Protein AF-A0A920ANM9-F1 (afdb_monomer_lite)

Structure (mmCIF, N/CA/C/O backbone):
data_AF-A0A920ANM9-F1
#
_entry.id   AF-A0A920ANM9-F1
#
loop_
_atom_site.group_PDB
_atom_site.id
_atom_site.type_symbol
_atom_site.label_atom_id
_atom_site.label_alt_id
_atom_site.label_comp_id
_atom_site.label_asym_id
_atom_site.label_entity_id
_atom_site.label_seq_id
_atom_site.pdbx_PDB_ins_code
_atom_site.Cartn_x
_atom_site.Cartn_y
_atom_site.Cartn_z
_atom_site.occupancy
_atom_site.B_iso_or_equiv
_atom_site.auth_seq_id
_atom_site.auth_comp_id
_atom_site.auth_asym_id
_atom_site.auth_atom_id
_atom_site.pdbx_PDB_model_num
ATOM 1 N N . MET A 1 1 ? -3.680 3.910 -2.180 1.00 83.31 1 MET A N 1
ATOM 2 C CA . MET A 1 1 ? -2.305 3.504 -2.550 1.00 83.31 1 MET A CA 1
ATOM 3 C C . MET A 1 1 ? -1.346 4.601 -2.129 1.00 83.31 1 MET A C 1
ATOM 5 O O . MET A 1 1 ? -1.688 5.766 -2.286 1.00 83.31 1 MET A O 1
ATOM 9 N N . THR A 1 2 ? -0.165 4.244 -1.632 1.00 86.31 2 THR A N 1
ATOM 10 C CA . THR A 1 2 ? 0.960 5.174 -1.482 1.00 86.31 2 THR A CA 1
ATOM 11 C C . THR A 1 2 ? 2.229 4.521 -2.029 1.00 86.31 2 THR A C 1
ATOM 13 O O . THR A 1 2 ? 2.400 3.315 -1.893 1.00 86.31 2 THR A O 1
ATOM 16 N N . GLY A 1 3 ? 3.097 5.291 -2.677 1.00 83.62 3 GLY A N 1
ATOM 17 C CA . GLY A 1 3 ? 4.298 4.773 -3.332 1.00 83.62 3 GLY A CA 1
ATOM 18 C C . GLY A 1 3 ? 4.787 5.743 -4.396 1.00 83.62 3 GLY A C 1
ATOM 19 O O . GLY A 1 3 ? 3.972 6.397 -5.046 1.00 83.62 3 GLY A O 1
ATOM 20 N N . GLU A 1 4 ? 6.097 5.843 -4.571 1.00 91.50 4 GLU A N 1
ATOM 21 C CA . GLU A 1 4 ? 6.670 6.496 -5.748 1.00 91.50 4 GLU A CA 1
ATOM 22 C C . GLU A 1 4 ? 6.794 5.475 -6.882 1.00 91.50 4 GLU A C 1
ATOM 24 O O . GLU A 1 4 ? 6.906 4.272 -6.636 1.00 91.50 4 GLU A O 1
ATOM 29 N N . ILE A 1 5 ? 6.752 5.937 -8.131 1.00 94.31 5 ILE A N 1
ATOM 30 C CA . ILE A 1 5 ? 6.815 5.071 -9.309 1.00 94.31 5 ILE A CA 1
ATOM 31 C C . ILE A 1 5 ? 7.888 5.557 -10.277 1.00 94.31 5 ILE A C 1
ATOM 33 O O . ILE A 1 5 ? 8.000 6.748 -10.559 1.00 94.31 5 ILE A O 1
ATOM 37 N N . THR A 1 6 ? 8.674 4.623 -10.806 1.00 93.38 6 THR A N 1
ATOM 38 C CA . THR A 1 6 ? 9.613 4.908 -11.897 1.00 93.38 6 THR A CA 1
ATOM 39 C C . THR A 1 6 ? 8.923 4.811 -13.256 1.00 93.38 6 THR A C 1
ATOM 41 O O . THR A 1 6 ? 7.917 4.124 -13.404 1.00 93.38 6 THR A O 1
ATOM 44 N N . LEU A 1 7 ? 9.505 5.410 -14.299 1.00 93.12 7 LEU A N 1
ATOM 45 C CA . LEU A 1 7 ? 9.008 5.233 -15.676 1.00 93.12 7 LEU A CA 1
ATOM 46 C C . LEU A 1 7 ? 9.000 3.761 -16.124 1.00 93.12 7 LEU A C 1
ATOM 48 O O . LEU A 1 7 ? 8.167 3.365 -16.931 1.00 93.12 7 LEU A O 1
ATOM 52 N N . ALA A 1 8 ? 9.893 2.941 -15.564 1.00 93.50 8 ALA A N 1
ATOM 53 C CA . ALA A 1 8 ? 9.929 1.497 -15.792 1.00 93.50 8 ALA A CA 1
ATOM 54 C C . ALA A 1 8 ? 8.834 0.727 -15.021 1.00 93.50 8 ALA A C 1
ATOM 56 O O . ALA A 1 8 ? 8.734 -0.490 -15.147 1.00 93.50 8 ALA A O 1
ATOM 57 N N . GLY A 1 9 ? 8.026 1.410 -14.205 1.00 92.56 9 GLY A N 1
ATOM 58 C CA . GLY A 1 9 ? 6.907 0.826 -13.471 1.00 92.56 9 GLY A CA 1
ATOM 59 C C . GLY A 1 9 ? 7.271 0.176 -12.133 1.00 92.56 9 GLY A C 1
ATOM 60 O O . GLY A 1 9 ? 6.410 -0.481 -11.544 1.00 92.56 9 GLY A O 1
ATOM 61 N N . LYS A 1 10 ? 8.502 0.360 -11.629 1.00 95.00 10 LYS A N 1
ATOM 62 C CA . LYS A 1 10 ? 8.899 -0.101 -10.287 1.00 95.00 10 LYS A CA 1
ATOM 63 C C . LYS A 1 10 ? 8.270 0.806 -9.228 1.00 95.00 10 LYS A C 1
ATOM 65 O O . LYS A 1 10 ? 8.359 2.027 -9.346 1.00 95.00 10 LYS A O 1
ATOM 70 N N . VAL A 1 11 ? 7.692 0.207 -8.187 1.00 95.62 11 VAL A N 1
ATOM 71 C CA . VAL A 1 11 ? 7.196 0.923 -7.004 1.00 95.62 11 VAL A CA 1
ATOM 72 C C . VAL A 1 11 ? 8.338 1.059 -5.999 1.00 95.62 11 VAL A C 1
ATOM 74 O O . VAL A 1 11 ? 8.978 0.070 -5.642 1.00 95.62 11 VAL A O 1
ATOM 77 N N . LEU A 1 12 ? 8.614 2.287 -5.571 1.00 94.38 12 LEU A N 1
ATOM 78 C CA . LEU A 1 12 ? 9.697 2.624 -4.652 1.00 94.38 12 LEU A CA 1
ATOM 79 C C . LEU A 1 12 ? 9.171 2.908 -3.248 1.00 94.38 12 LEU A C 1
ATOM 81 O O . LEU A 1 12 ? 8.018 3.317 -3.070 1.00 94.38 12 LEU A O 1
ATOM 85 N N . LYS A 1 13 ? 10.051 2.701 -2.262 1.00 94.38 13 LYS A N 1
ATOM 86 C CA . LYS A 1 13 ? 9.761 2.990 -0.859 1.00 94.38 13 LYS A CA 1
ATOM 87 C C . LYS A 1 13 ? 9.438 4.462 -0.638 1.00 94.38 13 LYS A C 1
ATOM 89 O O . LYS A 1 13 ? 9.928 5.337 -1.344 1.00 94.38 13 LYS A O 1
ATOM 94 N N . ILE A 1 14 ? 8.667 4.717 0.404 1.00 93.94 14 ILE A N 1
ATOM 95 C CA . ILE A 1 14 ? 8.265 6.057 0.827 1.00 93.94 14 ILE A CA 1
ATOM 96 C C . ILE A 1 14 ? 8.597 6.285 2.297 1.00 93.94 14 ILE A C 1
ATOM 98 O O . ILE A 1 14 ? 8.677 5.340 3.077 1.00 93.94 14 ILE A O 1
ATOM 102 N N . GLY A 1 15 ? 8.717 7.552 2.683 1.00 92.88 15 GLY A N 1
ATOM 103 C CA . GLY A 1 15 ? 8.682 7.959 4.086 1.00 92.88 15 GLY A CA 1
ATOM 104 C C . GLY A 1 15 ? 7.258 8.201 4.597 1.00 92.88 15 GLY A C 1
ATOM 105 O O . GLY A 1 15 ? 6.298 8.290 3.818 1.00 92.88 15 GLY A O 1
ATOM 106 N N . GLY A 1 16 ? 7.141 8.348 5.918 1.00 91.62 16 GLY A N 1
ATOM 107 C CA . GLY A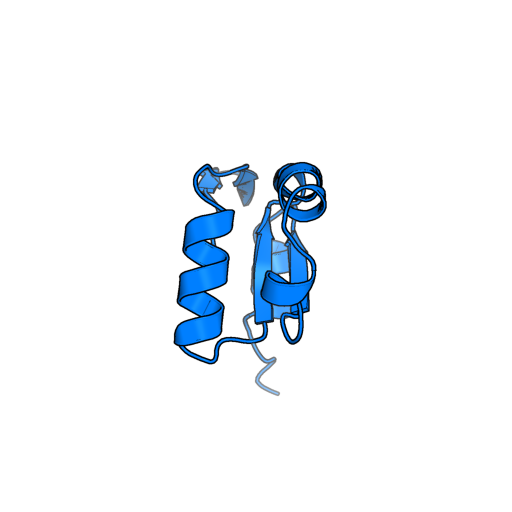 1 16 ? 5.902 8.749 6.593 1.00 91.62 16 GLY A CA 1
ATOM 108 C C . GLY A 1 16 ? 4.770 7.724 6.479 1.00 91.62 16 GLY A C 1
ATOM 109 O O . GLY A 1 16 ? 3.610 8.088 6.269 1.00 91.62 16 GLY A O 1
ATOM 110 N N . LEU A 1 17 ? 5.100 6.426 6.509 1.00 91.94 17 LEU A N 1
ATOM 111 C CA . LEU A 1 17 ? 4.107 5.361 6.356 1.00 91.94 17 LEU A CA 1
ATOM 112 C C . LEU A 1 17 ? 3.122 5.337 7.533 1.00 91.94 17 LEU A C 1
ATOM 114 O O . LEU A 1 17 ? 1.919 5.196 7.319 1.00 91.94 17 LEU A O 1
ATOM 118 N N . LYS A 1 18 ? 3.613 5.539 8.762 1.00 90.06 18 LYS A N 1
ATOM 119 C CA . LYS A 1 18 ? 2.802 5.517 9.987 1.00 90.06 18 LYS A CA 1
ATOM 120 C C . LYS A 1 18 ? 1.688 6.564 9.944 1.00 90.06 18 LYS A C 1
ATOM 122 O O . LYS A 1 18 ? 0.525 6.241 10.179 1.00 90.06 18 LYS A O 1
ATOM 127 N N . GLU A 1 19 ? 2.013 7.801 9.585 1.00 92.75 19 GLU A N 1
ATOM 128 C CA . GLU A 1 19 ? 1.062 8.909 9.494 1.00 92.75 19 GLU A CA 1
ATOM 129 C C . GLU A 1 19 ? 0.001 8.646 8.422 1.00 92.75 19 GLU A C 1
ATOM 131 O O . GLU A 1 19 ? -1.188 8.889 8.644 1.00 92.75 19 GLU A O 1
ATOM 136 N N . LYS A 1 20 ? 0.415 8.082 7.280 1.00 92.12 20 LYS A N 1
ATOM 137 C CA . LYS A 1 20 ? -0.490 7.716 6.183 1.00 92.12 20 LYS A CA 1
ATOM 138 C C . LYS A 1 20 ? -1.458 6.601 6.578 1.00 92.12 20 LYS A C 1
ATOM 140 O O . LYS A 1 20 ? -2.637 6.689 6.240 1.00 92.12 20 LYS A O 1
ATOM 145 N N . LEU A 1 21 ? -0.997 5.589 7.315 1.00 91.56 21 LEU A N 1
ATOM 146 C CA . LEU A 1 21 ? -1.849 4.501 7.809 1.00 91.56 21 LEU A CA 1
ATOM 147 C C . LEU A 1 21 ? -2.868 5.002 8.840 1.00 91.56 21 LEU A C 1
ATOM 149 O O . LEU A 1 21 ? -4.045 4.656 8.760 1.00 91.56 21 LEU A O 1
ATOM 153 N N . ILE A 1 22 ? -2.452 5.881 9.759 1.00 91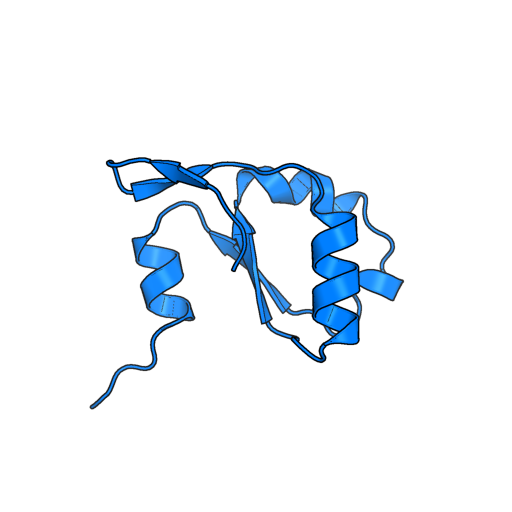.19 22 ILE A N 1
ATOM 154 C CA . ILE A 1 22 ? -3.360 6.504 10.736 1.00 91.19 22 ILE A CA 1
ATOM 155 C C . ILE A 1 22 ? -4.436 7.333 10.024 1.00 91.19 22 ILE A C 1
ATOM 157 O O . ILE A 1 22 ? -5.613 7.254 10.383 1.00 91.19 22 ILE A O 1
ATOM 161 N N . ALA A 1 23 ? -4.053 8.114 9.011 1.00 92.50 23 ALA A N 1
ATOM 162 C CA . ALA A 1 23 ? -4.997 8.896 8.220 1.00 92.50 23 ALA A CA 1
ATOM 163 C C . ALA A 1 23 ? -5.991 7.994 7.473 1.00 92.50 23 ALA A C 1
ATOM 165 O O . ALA A 1 23 ? -7.196 8.214 7.561 1.00 92.50 23 ALA A O 1
ATOM 166 N N . ALA A 1 24 ? -5.506 6.938 6.816 1.00 92.06 24 ALA A N 1
ATOM 167 C CA . ALA A 1 24 ? -6.347 5.987 6.096 1.00 92.06 24 ALA A CA 1
ATOM 168 C C . ALA A 1 24 ? -7.362 5.293 7.019 1.00 92.06 24 ALA A C 1
ATOM 170 O O . ALA A 1 24 ? -8.554 5.277 6.711 1.00 92.06 24 ALA A O 1
ATOM 171 N N . LYS A 1 25 ? -6.919 4.829 8.195 1.00 89.81 25 LYS A N 1
ATOM 172 C CA . LYS A 1 25 ? -7.794 4.237 9.216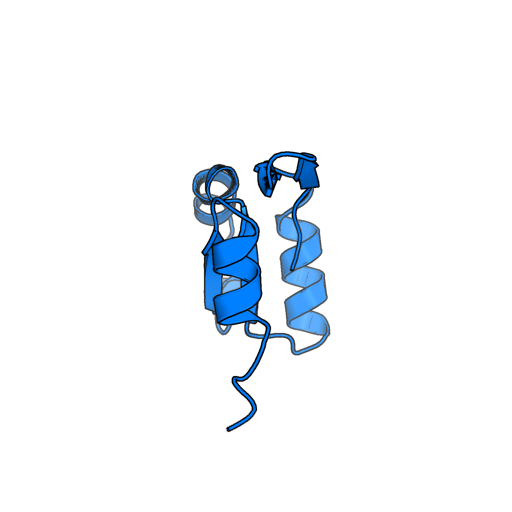 1.00 89.81 25 LYS A CA 1
ATOM 173 C C . LYS A 1 25 ? -8.873 5.213 9.686 1.00 89.81 25 LYS A C 1
ATOM 175 O O . LYS A 1 25 ? -10.038 4.840 9.788 1.00 89.81 25 LYS A O 1
ATOM 180 N N . ARG A 1 26 ? -8.511 6.477 9.933 1.00 91.19 26 ARG A N 1
ATOM 181 C CA . ARG A 1 26 ? -9.472 7.536 10.303 1.00 91.19 26 ARG A CA 1
ATOM 182 C C . ARG A 1 26 ? -10.487 7.826 9.200 1.00 91.19 26 ARG A C 1
ATOM 184 O O . ARG A 1 26 ? -11.626 8.153 9.507 1.00 91.19 26 ARG A O 1
ATOM 191 N N . SER A 1 27 ? -10.089 7.693 7.938 1.00 91.88 27 SER A N 1
ATOM 192 C CA . SER A 1 27 ? -10.974 7.830 6.777 1.00 91.88 27 SER A CA 1
ATOM 193 C C . SER A 1 27 ? -11.791 6.568 6.471 1.00 91.88 27 SER A C 1
ATOM 195 O O . SER A 1 27 ? -12.524 6.562 5.486 1.00 91.88 27 SER A O 1
ATOM 197 N N . GLY A 1 28 ? -11.675 5.507 7.279 1.00 90.25 28 GLY A N 1
ATOM 198 C CA . GLY A 1 28 ? -12.385 4.242 7.064 1.00 90.25 28 GLY A C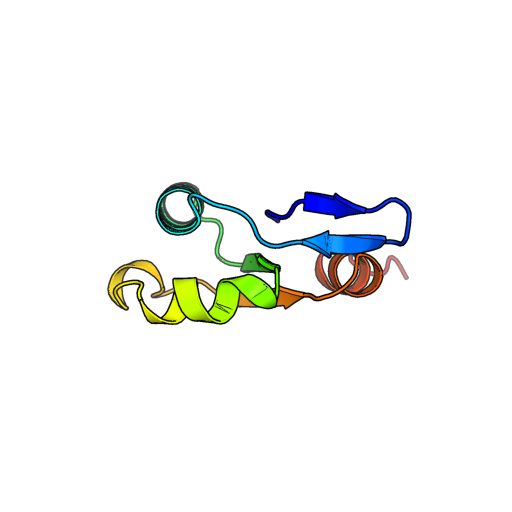A 1
ATOM 199 C C . GLY A 1 28 ? -11.859 3.420 5.884 1.00 90.25 28 GLY A C 1
ATOM 200 O O . GLY A 1 28 ? -12.550 2.527 5.404 1.00 90.25 28 GLY A O 1
ATOM 201 N N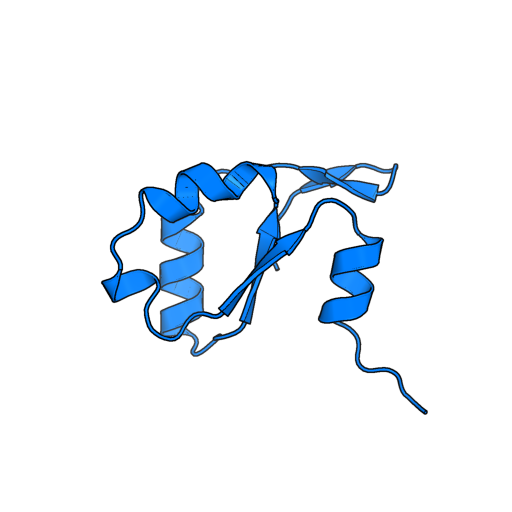 . ILE A 1 29 ? -10.652 3.714 5.395 1.00 91.44 29 ILE A N 1
ATOM 202 C CA . ILE A 1 29 ? -10.013 2.948 4.325 1.00 91.44 29 ILE A CA 1
ATOM 203 C C . ILE A 1 29 ? -9.362 1.719 4.953 1.00 91.44 29 ILE A C 1
ATOM 205 O O . ILE A 1 29 ? -8.410 1.847 5.721 1.00 91.44 29 ILE A O 1
ATOM 209 N N . THR A 1 30 ? -9.856 0.538 4.597 1.00 90.75 30 THR A N 1
ATOM 210 C CA . THR A 1 30 ? -9.343 -0.740 5.106 1.00 90.75 30 THR A CA 1
ATOM 211 C C . THR A 1 30 ? -8.208 -1.284 4.246 1.00 90.75 30 THR A C 1
ATOM 213 O O . THR A 1 30 ? -7.253 -1.832 4.780 1.00 90.75 30 THR A O 1
ATOM 216 N N . ASN A 1 31 ? -8.258 -1.091 2.925 1.00 92.75 31 ASN A N 1
ATOM 217 C CA . ASN A 1 31 ? -7.329 -1.741 1.998 1.00 92.75 31 ASN A CA 1
ATOM 218 C C . ASN A 1 31 ? -6.229 -0.769 1.573 1.00 92.75 31 ASN A C 1
ATOM 220 O O . ASN A 1 31 ? -6.486 0.240 0.907 1.00 92.75 31 ASN A O 1
ATOM 224 N N . ILE A 1 32 ? -4.985 -1.069 1.947 1.00 94.00 32 ILE A N 1
ATOM 225 C CA . ILE A 1 32 ? -3.854 -0.165 1.757 1.00 94.00 32 ILE A CA 1
ATOM 226 C C . ILE A 1 32 ? -2.741 -0.850 0.979 1.00 94.00 32 ILE A C 1
ATOM 228 O O . ILE A 1 32 ? -2.034 -1.725 1.466 1.00 94.00 32 ILE A O 1
ATOM 232 N N . ILE A 1 33 ? -2.547 -0.362 -0.243 1.00 95.31 33 ILE A N 1
ATOM 233 C CA . ILE A 1 33 ? -1.432 -0.753 -1.101 1.00 95.31 33 ILE A CA 1
ATOM 234 C C . ILE A 1 33 ? -0.182 0.036 -0.700 1.00 95.31 33 ILE A C 1
ATOM 236 O O . ILE A 1 33 ? -0.215 1.277 -0.730 1.00 95.31 33 ILE A O 1
ATOM 240 N N . ILE A 1 34 ? 0.898 -0.682 -0.381 1.00 95.38 34 ILE A N 1
ATOM 241 C CA . ILE A 1 34 ? 2.199 -0.130 0.026 1.00 95.38 34 ILE A CA 1
ATOM 242 C C . ILE A 1 34 ? 3.345 -0.691 -0.831 1.00 95.38 34 ILE A C 1
ATOM 244 O O . ILE A 1 34 ? 3.218 -1.789 -1.374 1.00 95.38 34 ILE A O 1
ATOM 248 N N . PRO A 1 35 ? 4.496 -0.007 -0.929 1.00 96.12 35 PRO A N 1
ATOM 249 C CA . PRO A 1 35 ? 5.687 -0.581 -1.544 1.00 96.12 35 PRO A CA 1
ATOM 250 C C . PRO A 1 35 ? 6.196 -1.780 -0.738 1.00 96.12 35 PRO A C 1
ATOM 252 O O . PRO A 1 35 ? 6.230 -1.743 0.488 1.00 96.12 35 PRO A O 1
ATOM 255 N N . HIS A 1 36 ? 6.658 -2.828 -1.416 1.00 95.12 36 HIS A N 1
ATOM 256 C CA . HIS A 1 36 ? 7.217 -4.014 -0.757 1.00 95.12 36 HIS A CA 1
ATOM 257 C C . HIS A 1 36 ? 8.424 -3.684 0.135 1.00 95.12 36 HIS A C 1
ATOM 259 O O . HIS A 1 36 ? 8.592 -4.275 1.194 1.00 95.12 36 HIS A O 1
ATOM 265 N N . GLU A 1 37 ? 9.239 -2.708 -0.271 1.00 94.12 37 GLU A N 1
ATOM 266 C CA . GLU A 1 37 ? 10.400 -2.252 0.502 1.00 94.12 37 GLU A CA 1
ATOM 267 C C . GLU A 1 37 ? 10.009 -1.574 1.834 1.00 94.12 37 GLU A C 1
ATOM 269 O O . GLU A 1 37 ? 10.859 -1.443 2.705 1.00 94.12 37 GLU A O 1
ATOM 274 N N . ASN A 1 38 ? 8.738 -1.194 2.024 1.00 94.69 38 ASN A N 1
ATOM 275 C CA . ASN A 1 38 ? 8.227 -0.617 3.271 1.00 94.69 38 ASN A CA 1
ATOM 276 C C . ASN A 1 38 ? 7.685 -1.662 4.267 1.00 94.69 38 ASN A C 1
ATOM 278 O O . ASN A 1 38 ? 7.154 -1.284 5.306 1.00 94.69 38 ASN A O 1
ATOM 282 N N . LEU A 1 39 ? 7.779 -2.967 3.978 1.00 92.31 39 LEU A N 1
ATOM 283 C CA . LEU A 1 39 ? 7.301 -4.007 4.902 1.00 92.31 39 LEU A CA 1
ATOM 284 C C . LEU A 1 39 ? 7.998 -3.947 6.267 1.00 92.31 39 LEU A C 1
ATOM 286 O O . LEU A 1 39 ? 7.322 -4.081 7.280 1.00 92.31 39 LEU A O 1
ATOM 290 N N . GLY A 1 40 ? 9.304 -3.665 6.295 1.00 91.25 40 GLY A N 1
ATOM 291 C CA . GLY A 1 40 ? 10.033 -3.477 7.554 1.00 91.25 40 GLY A CA 1
ATOM 292 C C . GLY A 1 40 ? 9.459 -2.332 8.393 1.00 91.25 40 GLY A C 1
ATOM 293 O O . GLY A 1 40 ? 9.249 -2.493 9.588 1.00 91.25 40 GLY A O 1
ATOM 294 N N . ASP A 1 41 ? 9.086 -1.217 7.757 1.00 90.69 41 ASP A N 1
ATOM 295 C CA . ASP A 1 41 ? 8.462 -0.093 8.465 1.00 90.69 41 ASP A CA 1
ATOM 296 C C . ASP A 1 41 ? 7.073 -0.456 9.015 1.00 90.69 41 ASP A C 1
ATOM 298 O O . ASP A 1 41 ? 6.641 0.116 10.009 1.00 90.69 41 ASP A O 1
ATOM 302 N N . VAL A 1 42 ? 6.349 -1.386 8.377 1.00 89.44 42 VAL A N 1
ATOM 303 C CA . VAL A 1 42 ? 5.053 -1.877 8.879 1.00 89.44 42 VAL A CA 1
ATOM 304 C C . VAL A 1 42 ? 5.234 -2.731 10.127 1.00 89.44 42 VAL A C 1
ATOM 306 O O . VAL A 1 42 ? 4.420 -2.628 11.040 1.00 89.44 42 VAL A O 1
ATOM 309 N N . GLU A 1 43 ? 6.283 -3.551 10.186 1.00 89.38 43 GLU A N 1
ATOM 310 C CA . GLU A 1 43 ? 6.575 -4.404 11.346 1.00 89.38 43 GLU A CA 1
ATOM 311 C C . GLU A 1 43 ? 6.875 -3.587 12.614 1.00 89.38 43 GLU A C 1
ATOM 313 O O . GLU A 1 43 ? 6.575 -4.033 13.720 1.00 89.38 43 GLU A O 1
ATOM 318 N N . GLU A 1 44 ? 7.391 -2.365 12.463 1.00 90.06 44 GLU A N 1
ATOM 319 C CA . GLU A 1 44 ? 7.632 -1.433 13.572 1.00 90.06 44 GLU A CA 1
ATOM 320 C C . GLU A 1 44 ? 6.356 -0.726 14.075 1.00 90.06 44 GLU A C 1
ATOM 322 O O . GLU A 1 44 ? 6.370 -0.053 15.112 1.00 90.06 44 GLU A O 1
ATOM 327 N N . ILE A 1 45 ? 5.231 -0.850 13.362 1.00 89.50 45 ILE A N 1
ATOM 328 C CA . ILE A 1 45 ? 3.983 -0.169 13.710 1.00 89.50 45 ILE A CA 1
ATOM 329 C C . ILE A 1 45 ? 3.178 -0.996 14.711 1.00 89.50 45 ILE A C 1
ATOM 331 O O . ILE A 1 45 ? 2.934 -2.188 14.550 1.00 89.50 45 ILE A O 1
ATOM 335 N N . GLU A 1 46 ? 2.684 -0.312 15.741 1.00 89.62 46 GLU A N 1
ATOM 336 C CA . GLU A 1 46 ? 1.833 -0.899 16.771 1.00 89.62 46 GLU A CA 1
ATOM 337 C C . GLU A 1 46 ? 0.600 -1.599 16.175 1.00 89.62 46 GLU A C 1
ATOM 339 O O . GLU A 1 46 ? -0.146 -1.033 15.368 1.00 89.62 46 GLU A O 1
ATOM 344 N N . SER A 1 47 ? 0.319 -2.812 16.655 1.00 87.44 47 SER A N 1
ATOM 345 C CA . SER A 1 47 ? -0.772 -3.662 16.160 1.00 87.44 47 SER A CA 1
ATOM 346 C C . SER A 1 47 ? -2.155 -3.008 16.239 1.00 87.44 47 SER A C 1
ATOM 348 O O . SER A 1 47 ? -3.009 -3.286 15.403 1.00 87.44 47 SER A O 1
ATOM 350 N N . ASN A 1 48 ? -2.386 -2.093 17.186 1.00 87.44 48 ASN A N 1
ATOM 351 C CA . ASN A 1 48 ? -3.642 -1.344 17.289 1.00 87.44 48 ASN A CA 1
ATOM 352 C C . ASN A 1 48 ? -3.896 -0.440 16.066 1.00 87.44 48 ASN A C 1
ATOM 354 O O . ASN A 1 48 ? -5.042 -0.220 15.672 1.00 87.44 48 ASN A O 1
ATOM 358 N N . ILE A 1 49 ? -2.836 0.073 15.437 1.00 86.12 49 ILE A N 1
ATOM 359 C CA . ILE A 1 49 ? -2.943 0.882 14.216 1.00 86.12 49 ILE A CA 1
ATOM 360 C C . ILE A 1 49 ? -3.228 -0.031 13.023 1.00 86.12 49 ILE A C 1
ATOM 362 O O . ILE A 1 49 ? -4.120 0.274 12.239 1.00 86.12 49 ILE A O 1
ATOM 366 N N . LEU A 1 50 ? -2.528 -1.166 12.936 1.00 88.00 50 LEU A N 1
ATOM 367 C CA . LEU A 1 50 ? -2.680 -2.150 11.856 1.00 88.00 50 LEU A CA 1
ATOM 368 C C . LEU A 1 50 ? -3.989 -2.941 11.928 1.00 88.00 50 LEU A C 1
ATOM 370 O O . LEU A 1 50 ? -4.427 -3.508 10.932 1.00 88.00 50 LEU A O 1
ATOM 374 N N . LYS A 1 51 ? -4.627 -2.980 13.099 1.00 87.69 51 LYS A N 1
ATOM 375 C CA . LYS A 1 51 ? -5.905 -3.658 13.292 1.00 87.69 51 LYS A CA 1
ATOM 376 C C . LYS A 1 51 ? -6.937 -3.121 12.298 1.00 87.69 51 LYS A C 1
ATOM 378 O O . LYS A 1 51 ? -7.078 -1.904 12.167 1.00 87.69 51 LYS A O 1
ATOM 383 N N . ASP A 1 52 ? -7.654 -4.030 11.647 1.00 86.50 52 ASP A N 1
ATOM 384 C CA . ASP A 1 52 ? -8.690 -3.740 10.646 1.00 86.50 52 ASP A CA 1
ATOM 385 C C . ASP A 1 52 ? -8.161 -3.120 9.331 1.00 86.50 52 ASP A C 1
ATOM 387 O O . ASP A 1 52 ? -8.954 -2.692 8.492 1.00 86.50 52 ASP A O 1
ATOM 391 N N . LEU A 1 53 ? -6.835 -3.092 9.128 1.00 91.81 53 LEU A N 1
ATOM 392 C CA . LEU A 1 53 ? -6.202 -2.711 7.865 1.00 91.81 53 LEU A CA 1
ATOM 393 C C . LEU A 1 53 ? -5.675 -3.947 7.129 1.00 91.81 53 LEU A C 1
ATOM 395 O O . LEU A 1 53 ? -4.917 -4.748 7.674 1.00 91.81 53 LEU A O 1
ATOM 399 N N . GLU A 1 54 ? -6.031 -4.065 5.858 1.00 93.00 54 GLU A N 1
ATOM 400 C CA . GLU A 1 54 ? -5.469 -5.028 4.922 1.00 93.00 54 GLU A CA 1
ATOM 401 C C . GLU A 1 54 ? -4.299 -4.370 4.180 1.00 93.00 54 GLU A C 1
ATOM 403 O O . GLU A 1 54 ? -4.482 -3.513 3.309 1.00 93.00 54 GLU A O 1
ATOM 408 N N . ILE A 1 55 ? -3.077 -4.749 4.556 1.00 93.88 55 ILE A N 1
ATOM 409 C CA . ILE A 1 55 ? -1.850 -4.239 3.941 1.00 93.88 55 ILE A CA 1
ATOM 410 C C . ILE A 1 55 ? -1.471 -5.112 2.745 1.00 93.88 55 ILE A C 1
ATOM 412 O O . ILE A 1 55 ? -1.225 -6.308 2.886 1.00 93.88 55 ILE A O 1
ATOM 416 N N . ILE A 1 56 ? -1.371 -4.495 1.569 1.00 94.94 56 ILE A N 1
ATOM 417 C CA . ILE A 1 56 ? -1.086 -5.173 0.302 1.00 94.94 56 ILE A CA 1
ATOM 418 C C . ILE A 1 56 ? 0.258 -4.659 -0.238 1.00 94.94 56 ILE A C 1
ATOM 420 O O . ILE A 1 56 ? 0.306 -3.585 -0.850 1.00 94.94 56 ILE A O 1
ATOM 424 N N . PRO A 1 57 ? 1.373 -5.374 -0.002 1.00 95.00 57 PRO A N 1
ATOM 425 C CA . PRO A 1 57 ? 2.679 -4.972 -0.504 1.00 95.00 57 PRO A CA 1
ATOM 426 C C . PRO A 1 57 ? 2.808 -5.254 -2.005 1.00 95.00 57 PRO A C 1
ATOM 428 O O . PRO A 1 57 ? 2.507 -6.354 -2.465 1.00 95.00 57 PRO A O 1
ATOM 431 N N . VAL A 1 58 ? 3.318 -4.281 -2.763 1.00 95.56 58 VAL A N 1
ATOM 432 C CA . VAL A 1 58 ? 3.523 -4.388 -4.216 1.00 95.56 58 VAL A CA 1
ATOM 433 C C . VAL A 1 58 ? 4.934 -3.981 -4.636 1.00 95.56 58 VAL A C 1
ATOM 435 O O . VAL A 1 58 ? 5.562 -3.116 -4.022 1.00 95.56 58 VAL A O 1
ATOM 438 N N . LYS A 1 59 ? 5.438 -4.589 -5.711 1.00 95.38 59 LYS A N 1
ATOM 439 C CA . LYS A 1 59 ? 6.758 -4.281 -6.296 1.00 95.38 59 LYS A CA 1
ATOM 440 C C . LYS A 1 59 ? 6.663 -3.462 -7.580 1.00 95.38 59 LYS A C 1
ATOM 442 O O . LYS A 1 59 ? 7.568 -2.687 -7.884 1.00 95.38 59 LYS A O 1
ATOM 447 N N . ASN A 1 60 ? 5.580 -3.633 -8.336 1.00 95.38 60 ASN A N 1
ATOM 448 C CA . ASN A 1 60 ? 5.415 -3.041 -9.662 1.00 95.38 60 ASN A CA 1
ATOM 449 C C . ASN A 1 60 ? 3.989 -2.535 -9.884 1.00 95.38 60 ASN A C 1
ATOM 451 O O . ASN A 1 60 ? 3.029 -3.048 -9.308 1.00 95.38 60 ASN A O 1
ATOM 455 N N . ILE A 1 61 ? 3.837 -1.578 -10.796 1.00 92.88 61 ILE A N 1
ATOM 456 C CA . ILE A 1 61 ? 2.542 -0.984 -11.151 1.00 92.88 61 ILE A CA 1
ATOM 457 C C . ILE A 1 61 ? 1.526 -2.013 -11.658 1.00 92.88 61 ILE A C 1
ATOM 459 O O . ILE A 1 61 ? 0.337 -1.899 -11.383 1.00 92.88 61 ILE A O 1
ATOM 463 N N . SER A 1 62 ? 1.975 -3.075 -12.325 1.00 92.50 62 SER A N 1
ATOM 464 C CA . SER A 1 62 ? 1.088 -4.146 -12.787 1.00 92.50 62 SER A CA 1
ATOM 465 C C . SER A 1 62 ? 0.365 -4.857 -11.637 1.00 92.50 62 SER A C 1
ATOM 467 O O . SER A 1 62 ? -0.762 -5.307 -11.815 1.00 92.50 62 SER A O 1
ATOM 469 N N . GLU A 1 63 ? 0.989 -4.967 -10.460 1.00 93.44 63 GLU A N 1
ATOM 470 C CA . GLU A 1 63 ? 0.356 -5.542 -9.265 1.00 93.44 63 GLU A CA 1
ATOM 471 C C . GLU A 1 63 ? -0.680 -4.580 -8.685 1.00 93.44 63 GLU A C 1
ATOM 473 O O . GLU A 1 63 ? -1.795 -4.992 -8.379 1.00 93.44 63 GLU A O 1
ATOM 478 N N . VAL A 1 64 ? -0.353 -3.285 -8.636 1.00 92.44 64 VAL A N 1
ATOM 479 C CA . VAL A 1 64 ? -1.290 -2.229 -8.228 1.00 92.44 64 VAL A CA 1
ATOM 480 C C . VAL A 1 64 ? -2.549 -2.272 -9.084 1.00 92.44 64 VAL A C 1
ATOM 482 O O . VAL A 1 64 ? -3.648 -2.279 -8.543 1.00 92.44 64 VAL A O 1
ATOM 485 N N . LEU A 1 65 ? -2.401 -2.321 -10.411 1.00 92.12 65 LEU A N 1
ATOM 486 C CA . LEU A 1 65 ? -3.533 -2.317 -11.338 1.00 92.12 65 LEU A CA 1
ATOM 487 C C . LEU A 1 65 ? -4.431 -3.544 -11.147 1.00 92.12 65 LEU A C 1
ATOM 489 O O . LEU A 1 65 ? -5.647 -3.411 -11.205 1.00 92.12 65 LEU A O 1
ATOM 493 N N . LYS A 1 66 ? -3.854 -4.719 -10.862 1.00 90.75 66 LYS A N 1
ATOM 494 C CA . LYS A 1 66 ? -4.624 -5.943 -10.578 1.00 90.75 66 LYS A CA 1
ATOM 495 C C . LYS A 1 66 ? -5.453 -5.844 -9.298 1.00 90.75 66 LYS A C 1
ATOM 497 O O . LYS A 1 66 ? -6.517 -6.444 -9.234 1.00 90.75 66 LYS A O 1
ATOM 502 N N . VAL A 1 67 ? -4.946 -5.136 -8.290 1.00 89.69 67 VAL A N 1
ATOM 503 C CA . VAL A 1 67 ? -5.616 -4.977 -6.992 1.00 89.69 67 VAL A CA 1
ATOM 504 C C . VAL A 1 67 ? -6.637 -3.841 -7.035 1.00 89.69 67 VAL A C 1
ATOM 506 O O . VAL A 1 67 ? -7.733 -3.967 -6.501 1.00 89.69 67 VAL A O 1
ATOM 509 N N . ALA A 1 68 ? -6.279 -2.718 -7.656 1.00 88.88 68 ALA A N 1
ATOM 510 C CA . ALA A 1 68 ? -7.068 -1.493 -7.615 1.00 88.88 68 ALA A CA 1
ATOM 511 C C . ALA A 1 68 ? -8.198 -1.453 -8.652 1.00 88.88 68 ALA A C 1
ATOM 513 O O . ALA A 1 68 ? -9.186 -0.752 -8.440 1.00 88.88 68 ALA A O 1
ATOM 514 N N . LEU A 1 69 ? -8.066 -2.167 -9.774 1.00 88.50 69 LEU A N 1
ATOM 515 C CA . LEU A 1 69 ? -9.066 -2.160 -10.839 1.00 88.50 69 LEU A CA 1
ATOM 516 C C . LEU A 1 69 ? -9.901 -3.440 -10.798 1.00 88.50 69 LEU A C 1
ATOM 518 O O . LEU A 1 69 ? -9.382 -4.546 -10.942 1.00 88.50 69 LEU A O 1
ATOM 522 N N . HIS A 1 70 ? -11.218 -3.288 -10.663 1.00 69.12 70 HIS A N 1
ATOM 523 C CA . HIS A 1 70 ? -12.154 -4.376 -10.933 1.00 69.12 70 HIS A CA 1
ATOM 524 C C . HIS A 1 70 ? -12.144 -4.699 -12.433 1.00 69.12 70 HIS A C 1
ATOM 526 O O . HIS A 1 70 ? -12.210 -3.797 -13.270 1.00 69.12 70 HIS A O 1
ATOM 532 N N . ARG A 1 71 ? -12.091 -5.989 -12.792 1.00 59.34 71 ARG A N 1
ATOM 533 C CA . ARG A 1 71 ? -12.333 -6.413 -14.178 1.00 59.34 71 ARG A CA 1
ATOM 534 C C . ARG A 1 71 ? -13.803 -6.143 -14.491 1.00 59.34 71 ARG A C 1
ATOM 536 O O . ARG A 1 71 ? -14.665 -6.890 -14.040 1.00 59.34 71 ARG A O 1
ATOM 543 N N . HIS A 1 72 ? -14.085 -5.097 -15.263 1.00 51.72 72 HIS A N 1
ATOM 544 C CA . HIS A 1 72 ? -15.336 -5.048 -16.011 1.00 51.72 72 HIS A CA 1
ATOM 545 C C . HIS A 1 72 ? -15.337 -6.253 -16.958 1.00 51.72 72 HIS A C 1
ATOM 547 O O . HIS A 1 72 ? -14.454 -6.374 -17.809 1.00 51.72 72 HIS A O 1
ATOM 553 N N . SER A 1 73 ? -16.250 -7.188 -16.698 1.00 41.03 73 SER A N 1
ATOM 554 C CA . SER A 1 73 ? -16.628 -8.254 -17.631 1.00 41.03 73 SER A CA 1
ATOM 555 C C . SER A 1 73 ? -17.778 -7.753 -18.488 1.00 41.03 73 SER A C 1
ATOM 557 O O . SER A 1 73 ? -18.611 -7.005 -17.925 1.00 41.03 73 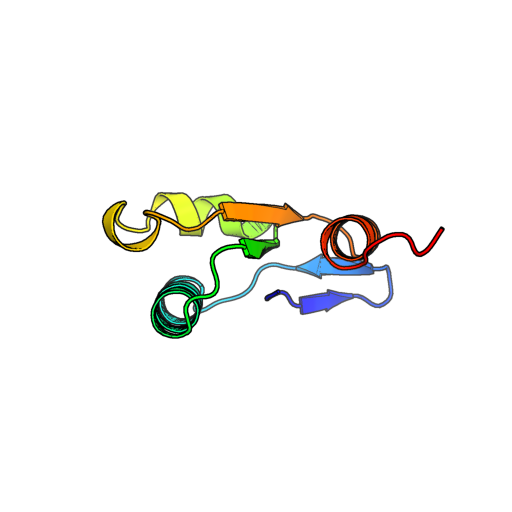SER A O 1
#

Radius of gyration: 12.54 Å; chains: 1; bounding box: 27×17×35 Å

pLDDT: mean 89.72, std 9.07, range [41.03, 96.12]

Secondary structure (DSSP, 8-state):
---EE-TT-BEE--S-HHHHHHHHHHTT--EEEEEGGGHHHHHTS-HHHHTT-EEEEESBHHHHHHHHS----

Foldseek 3Di:
DDFDADPVFFTHADPDVLVVLQVCVVVVNQEDEHAQVCVVVVVVDDVVSNPSHHYHHDTGVVVVCVVVDDDPD

Sequence (73 aa):
MTGEITLAGKVLKIGGLKEKLIAAKRSGITNIIIPHENLGDVEEIESNILKDLEIIPVKNISEVLKVALHRHS